Protein AF-A0A9E3MI72-F1 (afdb_monomer_lite)

Structure (mmCIF, N/CA/C/O backbone):
data_AF-A0A9E3MI72-F1
#
_entry.id   AF-A0A9E3MI72-F1
#
loop_
_atom_site.group_PDB
_atom_site.id
_atom_site.type_symbol
_atom_site.label_atom_id
_atom_site.label_alt_id
_atom_site.label_comp_id
_atom_site.label_asym_id
_atom_site.label_entity_id
_atom_site.label_seq_id
_atom_site.pdbx_PDB_ins_code
_atom_site.Cartn_x
_atom_site.Cartn_y
_atom_site.Cartn_z
_atom_site.occupancy
_atom_site.B_iso_or_equiv
_atom_site.auth_seq_id
_atom_site.auth_comp_id
_atom_site.auth_asym_id
_atom_site.auth_atom_id
_atom_site.pdbx_PDB_model_num
ATOM 1 N N . MET A 1 1 ? -30.871 36.205 -4.862 1.00 46.41 1 MET A N 1
ATOM 2 C CA . MET A 1 1 ? -30.790 35.443 -3.598 1.00 46.41 1 MET A CA 1
ATOM 3 C C . MET A 1 1 ? -29.460 34.716 -3.600 1.00 46.41 1 MET A C 1
ATOM 5 O O . MET A 1 1 ? -29.267 33.865 -4.455 1.00 46.41 1 MET A O 1
ATOM 9 N N . ASN A 1 2 ? -28.525 35.106 -2.733 1.00 60.81 2 ASN A N 1
ATOM 10 C CA . ASN A 1 2 ? -27.257 34.391 -2.594 1.00 60.81 2 ASN A CA 1
ATOM 11 C C . ASN A 1 2 ? -27.514 33.161 -1.723 1.00 60.81 2 ASN A C 1
ATOM 13 O O . ASN A 1 2 ? -28.032 33.305 -0.616 1.00 60.81 2 ASN A O 1
ATOM 17 N N . ALA A 1 3 ? -27.207 31.970 -2.237 1.00 62.28 3 ALA A N 1
ATOM 18 C CA . ALA A 1 3 ? -27.256 30.751 -1.442 1.00 62.28 3 ALA A CA 1
ATOM 19 C C . ALA A 1 3 ? -26.330 30.906 -0.218 1.00 62.28 3 ALA A C 1
ATOM 21 O O . ALA A 1 3 ? -25.238 31.470 -0.364 1.00 62.28 3 ALA A O 1
ATOM 22 N N . PRO A 1 4 ? -26.741 30.459 0.981 1.00 64.88 4 PRO A N 1
ATOM 23 C CA . PRO A 1 4 ? -25.864 30.481 2.142 1.00 64.88 4 PRO A CA 1
ATOM 24 C C . PRO A 1 4 ? -24.626 29.635 1.836 1.00 64.88 4 PRO A C 1
ATOM 26 O O . PRO A 1 4 ? -24.732 28.494 1.393 1.00 64.88 4 PRO A O 1
ATOM 29 N N . ALA A 1 5 ? -23.443 30.218 2.025 1.00 70.25 5 ALA A N 1
ATOM 30 C CA . ALA A 1 5 ? -22.197 29.486 1.880 1.00 70.25 5 ALA A CA 1
ATOM 31 C C . ALA A 1 5 ? -22.113 28.437 2.998 1.00 70.25 5 ALA A C 1
ATOM 33 O O . ALA A 1 5 ? -22.121 28.793 4.177 1.00 70.25 5 ALA A O 1
ATOM 34 N N . GLU A 1 6 ? -22.039 27.161 2.618 1.00 76.25 6 GLU A N 1
ATOM 35 C CA . GLU A 1 6 ? -21.759 26.048 3.528 1.00 76.25 6 GLU A CA 1
ATOM 36 C C . GLU A 1 6 ? -20.533 26.375 4.410 1.00 76.25 6 GLU A C 1
ATOM 38 O O . GLU A 1 6 ? -19.515 26.869 3.897 1.00 76.25 6 GLU A O 1
ATOM 43 N N . PRO A 1 7 ? -20.597 26.135 5.733 1.00 78.75 7 PRO A N 1
ATOM 44 C CA . PRO A 1 7 ? -19.482 26.421 6.621 1.00 78.75 7 PRO A CA 1
ATOM 45 C C . PRO A 1 7 ? -18.246 25.615 6.207 1.00 78.75 7 PRO A C 1
ATOM 47 O O . PRO A 1 7 ? -18.275 24.388 6.122 1.00 78.75 7 PRO A O 1
ATOM 50 N N . ARG A 1 8 ? -17.120 26.300 5.969 1.00 81.81 8 ARG A N 1
ATOM 51 C CA . ARG A 1 8 ? -15.860 25.629 5.616 1.00 81.81 8 ARG A CA 1
ATOM 52 C C . ARG A 1 8 ? -15.355 24.802 6.798 1.00 81.81 8 ARG A C 1
ATOM 54 O O . ARG A 1 8 ? -14.986 25.348 7.837 1.00 81.81 8 ARG A O 1
ATOM 61 N N . LEU A 1 9 ? -15.282 23.490 6.606 1.00 87.25 9 LEU A N 1
ATOM 62 C CA . LEU A 1 9 ? -14.686 22.547 7.550 1.00 87.25 9 LEU A CA 1
ATOM 63 C C . LEU A 1 9 ? -13.160 22.523 7.374 1.00 87.25 9 LEU A C 1
ATOM 65 O O . LEU A 1 9 ? -12.638 21.976 6.405 1.00 87.25 9 LEU A O 1
ATOM 69 N N . TRP A 1 10 ? -12.428 23.106 8.325 1.00 93.12 10 TRP A N 1
ATOM 70 C CA . TRP A 1 10 ? -10.961 23.228 8.268 1.00 93.12 10 TRP A CA 1
ATOM 71 C C . TRP A 1 10 ? -10.196 22.043 8.882 1.00 93.12 10 TRP A C 1
ATOM 73 O O . TRP A 1 10 ? -8.967 22.012 8.846 1.00 93.12 10 TRP A O 1
ATOM 83 N N . ASN A 1 11 ? -10.898 21.056 9.445 1.00 94.94 11 ASN A N 1
ATOM 84 C CA . ASN A 1 11 ? -10.315 19.940 10.199 1.00 94.94 11 ASN A CA 1
ATOM 85 C C . ASN A 1 11 ? -10.510 18.562 9.540 1.00 94.94 11 ASN A C 1
ATOM 87 O O . ASN A 1 11 ? -10.285 17.543 10.191 1.00 94.94 11 ASN A O 1
ATOM 91 N N . THR A 1 12 ? -10.870 18.503 8.254 1.00 93.50 12 THR A N 1
ATOM 92 C CA . THR A 1 12 ? -11.194 17.249 7.543 1.00 93.50 12 THR A CA 1
ATOM 93 C C . THR A 1 12 ? -10.113 16.172 7.681 1.00 93.50 12 THR A C 1
ATOM 95 O O . THR A 1 12 ? -10.427 15.027 7.992 1.00 93.50 12 THR A O 1
ATOM 98 N N . ARG A 1 13 ? -8.829 16.539 7.561 1.00 93.94 13 ARG A N 1
ATOM 99 C CA . ARG A 1 13 ? -7.692 15.614 7.751 1.00 93.94 13 ARG A CA 1
ATOM 100 C C . ARG A 1 13 ? -7.609 15.044 9.170 1.00 93.94 13 ARG A C 1
ATOM 102 O O . ARG A 1 13 ? -7.278 13.874 9.346 1.00 93.94 13 ARG A O 1
ATOM 109 N N . ALA A 1 14 ? -7.901 15.859 10.184 1.00 96.50 14 ALA A N 1
ATOM 110 C CA . ALA A 1 14 ? -7.899 15.410 11.573 1.00 96.50 14 ALA A CA 1
ATOM 111 C C . ALA A 1 14 ? -9.057 14.437 11.828 1.00 96.50 14 ALA A C 1
ATOM 113 O O . ALA A 1 14 ? -8.835 13.365 12.388 1.00 96.50 14 ALA A O 1
ATOM 114 N N . THR A 1 15 ? -10.255 14.761 11.334 1.00 96.06 15 THR A N 1
ATOM 115 C CA . THR A 1 15 ? -11.434 13.888 11.422 1.00 96.06 15 THR A CA 1
ATOM 116 C C . THR A 1 15 ? -11.201 12.551 10.716 1.00 96.06 15 THR A C 1
ATOM 118 O O . THR A 1 15 ? -11.429 11.501 11.308 1.00 96.06 15 THR A O 1
ATOM 121 N N . GLN A 1 16 ? -10.648 12.560 9.499 1.00 95.81 16 GLN A N 1
ATOM 122 C CA . GLN A 1 16 ? -10.299 11.335 8.766 1.00 95.81 16 GLN A CA 1
ATOM 123 C C . GLN A 1 16 ? -9.287 10.470 9.524 1.00 95.81 16 GLN A C 1
ATOM 125 O O . GLN A 1 16 ? -9.399 9.246 9.538 1.00 95.81 16 GLN A O 1
ATOM 130 N N . ARG A 1 17 ? -8.292 11.086 10.175 1.00 97.19 17 ARG A N 1
ATOM 131 C CA . ARG A 1 17 ? -7.329 10.352 11.003 1.00 97.19 17 ARG A CA 1
ATOM 132 C C . ARG A 1 17 ? -8.008 9.675 12.193 1.00 97.19 17 ARG A C 1
ATOM 134 O O . ARG A 1 17 ? -7.673 8.533 12.484 1.00 97.19 17 ARG A O 1
ATOM 141 N N . VAL A 1 18 ? -8.932 10.359 12.870 1.00 97.94 18 VAL A N 1
ATOM 142 C CA . VAL A 1 18 ? -9.697 9.778 13.987 1.00 97.94 18 VAL A CA 1
ATOM 143 C C . VAL A 1 18 ? -10.516 8.580 13.506 1.00 97.94 18 VAL A C 1
ATOM 145 O O . VAL A 1 18 ? -10.357 7.497 14.057 1.00 97.94 18 VAL A O 1
ATOM 148 N N . GLN A 1 19 ? -11.260 8.727 12.408 1.00 97.94 19 GLN A N 1
ATOM 149 C CA . GLN A 1 19 ? -12.055 7.640 11.824 1.00 97.94 19 GLN A CA 1
ATOM 150 C C . GLN A 1 19 ? -11.206 6.409 11.475 1.00 97.94 19 GLN A C 1
ATOM 152 O O . GLN A 1 19 ? -11.597 5.279 11.751 1.00 97.94 19 GLN A O 1
ATOM 157 N N . ARG A 1 20 ? -10.009 6.603 10.905 1.00 98.06 20 ARG A N 1
ATOM 158 C CA . ARG A 1 20 ? -9.077 5.495 10.626 1.00 98.06 20 ARG A CA 1
ATOM 159 C C . ARG A 1 20 ? -8.646 4.777 11.901 1.00 98.06 20 ARG A C 1
ATOM 161 O O . ARG A 1 20 ? -8.618 3.553 11.923 1.00 98.06 20 ARG A O 1
ATOM 168 N N . LEU A 1 21 ? -8.314 5.523 12.957 1.00 97.81 21 LEU A N 1
ATOM 169 C CA . LEU A 1 21 ? -7.919 4.940 14.242 1.00 97.81 21 LEU A CA 1
ATOM 170 C C . LEU A 1 21 ? -9.070 4.160 14.887 1.00 97.81 21 LEU A C 1
ATOM 172 O O . LEU A 1 21 ? -8.833 3.081 15.419 1.00 97.81 21 LEU A O 1
ATOM 176 N N . GLU A 1 22 ? -10.298 4.670 14.799 1.00 98.06 22 GLU A N 1
ATOM 177 C CA . GLU A 1 22 ? -11.501 3.981 15.278 1.00 98.06 22 GLU A CA 1
ATOM 178 C C . GLU A 1 22 ? -11.741 2.672 14.518 1.00 98.06 22 GLU A C 1
ATOM 180 O O . GLU A 1 22 ? -11.951 1.637 15.146 1.00 98.06 22 GLU A O 1
ATOM 185 N N . ARG A 1 23 ? -11.621 2.675 13.182 1.00 97.75 23 ARG A N 1
ATOM 186 C CA . ARG A 1 23 ? -11.725 1.446 12.376 1.00 97.75 23 ARG A CA 1
ATOM 187 C C . ARG A 1 23 ? -10.647 0.430 12.721 1.00 97.75 23 ARG A C 1
ATOM 189 O O . ARG A 1 23 ? -10.956 -0.744 12.860 1.00 97.75 23 ARG A O 1
ATOM 196 N N . VAL A 1 24 ? -9.399 0.865 12.890 1.00 98.31 24 VAL A N 1
ATOM 197 C CA . VAL A 1 24 ? -8.299 -0.026 13.294 1.00 98.31 24 VAL A CA 1
ATOM 198 C C . VAL A 1 24 ? -8.557 -0.616 14.681 1.00 98.31 24 VAL A C 1
ATOM 200 O O . VAL A 1 24 ? -8.337 -1.807 14.884 1.00 98.31 24 VAL A O 1
ATOM 203 N N . ALA A 1 25 ? -9.042 0.189 15.629 1.00 97.75 25 ALA A N 1
ATOM 204 C CA . ALA A 1 25 ? -9.396 -0.294 16.960 1.00 97.75 25 ALA A CA 1
ATOM 205 C C . ALA A 1 25 ? -10.554 -1.304 16.915 1.00 97.75 25 ALA A C 1
ATOM 207 O O . ALA A 1 25 ? -10.510 -2.298 17.636 1.00 97.75 25 ALA A O 1
ATOM 208 N N . ALA A 1 26 ? -11.552 -1.081 16.057 1.00 97.81 26 ALA A N 1
ATOM 209 C CA . ALA A 1 26 ? -12.665 -2.004 15.862 1.00 97.81 26 ALA A CA 1
ATOM 210 C C . ALA A 1 26 ? -12.231 -3.318 15.186 1.00 97.81 26 ALA A C 1
ATOM 212 O O . ALA A 1 26 ? -12.619 -4.386 15.647 1.00 97.81 26 ALA A O 1
ATOM 213 N N . GLU A 1 27 ? -11.406 -3.244 14.137 1.00 97.75 27 GLU A N 1
ATOM 214 C CA . GLU A 1 27 ? -10.919 -4.407 13.381 1.00 97.75 27 GLU A CA 1
ATOM 215 C C . GLU A 1 27 ? -10.001 -5.294 14.233 1.00 97.75 27 GLU A C 1
ATOM 217 O O . GLU A 1 27 ? -10.157 -6.510 14.270 1.00 97.75 27 GLU A O 1
ATOM 222 N N . LEU A 1 28 ? -9.037 -4.690 14.936 1.00 97.38 28 LEU A N 1
ATOM 223 C CA . LEU A 1 28 ? -8.026 -5.435 15.688 1.00 97.38 28 LEU A CA 1
ATOM 224 C C . LEU A 1 28 ? -8.471 -5.775 17.115 1.00 97.38 28 LEU A C 1
ATOM 226 O O . LEU A 1 28 ? -7.943 -6.713 17.719 1.00 97.38 28 LEU A O 1
ATOM 230 N N . GLY A 1 29 ? -9.406 -5.007 17.679 1.00 95.56 29 GLY A N 1
ATOM 231 C CA . GLY A 1 29 ? -9.961 -5.229 19.010 1.00 95.56 29 GLY A CA 1
ATOM 232 C C . GLY A 1 29 ? -8.875 -5.468 20.076 1.00 95.56 29 GLY A C 1
ATOM 233 O O . GLY A 1 29 ? -7.915 -4.695 20.165 1.00 95.56 29 GLY A O 1
ATOM 234 N N . PRO A 1 30 ? -8.967 -6.552 20.873 1.00 92.94 30 PRO A N 1
ATOM 235 C CA . PRO A 1 30 ? -7.981 -6.879 21.909 1.00 92.94 30 PRO A CA 1
ATOM 236 C C . PRO A 1 30 ? -6.552 -7.135 21.401 1.00 92.94 30 PRO A C 1
ATOM 238 O O . PRO A 1 30 ? -5.609 -7.116 22.197 1.00 92.94 30 PRO A O 1
ATOM 241 N N . ALA A 1 31 ? -6.366 -7.401 20.103 1.00 91.25 31 ALA A N 1
ATOM 242 C CA . ALA A 1 31 ? -5.041 -7.620 19.529 1.00 91.25 31 ALA A CA 1
ATOM 243 C C . ALA A 1 31 ? -4.229 -6.316 19.414 1.00 91.25 31 ALA A C 1
ATOM 245 O O . ALA A 1 31 ? -2.996 -6.363 19.371 1.00 91.25 31 ALA A O 1
ATOM 246 N N . LEU A 1 32 ? -4.889 -5.151 19.412 1.00 95.56 32 LEU A N 1
ATOM 247 C CA . LEU A 1 32 ? -4.224 -3.851 19.400 1.00 95.56 32 LEU A CA 1
ATOM 248 C C . LEU A 1 32 ? -3.721 -3.485 20.802 1.00 95.56 32 LEU A C 1
ATOM 250 O O . LEU A 1 32 ? -4.491 -3.176 21.709 1.00 95.56 32 LEU A O 1
ATOM 254 N N . ARG A 1 33 ? -2.397 -3.449 20.981 1.00 93.81 33 ARG A N 1
ATOM 255 C CA . ARG A 1 33 ? -1.760 -3.082 22.256 1.00 93.81 33 ARG A CA 1
ATOM 256 C C . ARG A 1 33 ? -1.170 -1.682 22.170 1.00 93.81 33 ARG A C 1
ATOM 258 O O . ARG A 1 33 ? 0.035 -1.495 21.972 1.00 93.81 33 ARG A O 1
ATOM 265 N N . GLY A 1 34 ? -2.034 -0.677 22.290 1.00 93.06 34 GLY A N 1
ATOM 266 C CA . GLY A 1 34 ? -1.658 0.724 22.105 1.00 93.06 34 GLY A CA 1
ATOM 267 C C . GLY A 1 34 ? -1.174 0.972 20.675 1.00 93.06 34 GLY A C 1
ATOM 268 O O . GLY A 1 34 ? -1.967 0.954 19.746 1.00 93.06 34 GLY A O 1
ATOM 269 N N . LYS A 1 35 ? 0.135 1.193 20.491 1.00 94.31 35 LYS A N 1
ATOM 270 C CA . LYS A 1 35 ? 0.760 1.371 19.162 1.00 94.31 35 LYS A CA 1
ATOM 271 C C . LYS A 1 35 ? 1.374 0.087 18.590 1.00 94.31 35 LYS A C 1
ATOM 273 O O . LYS A 1 35 ? 2.002 0.138 17.538 1.00 94.31 35 LYS A O 1
ATOM 278 N N . ARG A 1 36 ? 1.277 -1.038 19.304 1.00 96.56 36 ARG A N 1
ATOM 279 C CA . ARG A 1 36 ? 1.856 -2.322 18.895 1.00 96.56 36 ARG A CA 1
ATOM 280 C C . ARG A 1 36 ? 0.773 -3.204 18.288 1.00 96.56 36 ARG A C 1
ATOM 282 O O . ARG A 1 36 ? -0.289 -3.371 18.885 1.00 96.56 36 ARG A O 1
ATOM 289 N N . VAL A 1 37 ? 1.085 -3.781 17.135 1.00 96.31 37 VAL A N 1
ATOM 290 C CA . VAL A 1 37 ? 0.238 -4.722 16.398 1.00 96.31 37 VAL A CA 1
ATOM 291 C C . VAL A 1 37 ? 1.047 -5.997 16.192 1.00 96.31 37 VAL A C 1
ATOM 293 O O . VAL A 1 37 ? 2.242 -5.920 15.906 1.00 96.31 37 VAL A O 1
ATOM 296 N N . ALA A 1 38 ? 0.420 -7.152 16.411 1.00 96.12 38 ALA A N 1
ATOM 297 C CA . ALA A 1 38 ? 1.045 -8.444 16.149 1.00 96.12 38 ALA A CA 1
ATOM 298 C C . ALA A 1 38 ? 1.286 -8.610 14.640 1.00 96.12 38 ALA A C 1
ATOM 300 O O . ALA A 1 38 ? 0.468 -8.161 13.836 1.00 96.12 38 ALA A O 1
ATOM 301 N N . SER A 1 39 ? 2.397 -9.228 14.246 1.00 97.00 39 SER A N 1
ATOM 302 C CA . SER A 1 39 ? 2.788 -9.322 12.834 1.00 97.00 39 SER A CA 1
ATOM 303 C C . SER A 1 39 ? 1.735 -10.026 11.977 1.00 97.00 39 SER A C 1
ATOM 305 O O . SER A 1 39 ? 1.508 -9.634 10.838 1.00 97.00 39 SER A O 1
ATOM 307 N N . GLU A 1 40 ? 1.026 -10.998 12.542 1.00 96.75 40 GLU A N 1
ATOM 308 C CA . GLU A 1 40 ? -0.036 -11.764 11.883 1.00 96.75 40 GLU A CA 1
ATOM 309 C C . GLU A 1 40 ? -1.264 -10.898 11.558 1.00 96.75 40 GLU A C 1
ATOM 311 O O . GLU A 1 40 ? -2.070 -11.250 10.705 1.00 96.75 40 GLU A O 1
ATOM 316 N N . GLN A 1 41 ? -1.398 -9.745 12.219 1.00 98.00 41 GLN A N 1
ATOM 317 C CA . GLN A 1 41 ? -2.510 -8.809 12.056 1.00 98.00 41 GLN A CA 1
ATOM 318 C C . GLN A 1 41 ? -2.188 -7.662 11.089 1.00 98.00 41 GLN A C 1
ATOM 320 O O . GLN A 1 41 ? -2.986 -6.737 10.936 1.00 98.00 41 GLN A O 1
ATOM 325 N N . VAL A 1 42 ? -1.023 -7.685 10.432 1.00 98.19 42 VAL A N 1
ATOM 326 C CA . VAL A 1 42 ? -0.584 -6.589 9.557 1.00 98.19 42 VAL A CA 1
ATOM 327 C C . VAL A 1 42 ? -1.539 -6.355 8.383 1.00 98.19 42 VAL A C 1
ATOM 329 O O . VAL A 1 42 ? -1.829 -5.207 8.062 1.00 98.19 42 VAL A O 1
ATOM 332 N N . VAL A 1 43 ? -2.085 -7.413 7.779 1.00 98.50 43 VAL A N 1
ATOM 333 C CA . VAL A 1 43 ? -3.014 -7.279 6.644 1.00 98.50 43 VAL A CA 1
ATOM 334 C C . VAL A 1 43 ? -4.343 -6.681 7.110 1.00 98.50 43 VAL A C 1
ATOM 336 O O . VAL A 1 43 ? -4.829 -5.727 6.507 1.00 98.50 43 VAL A O 1
ATOM 339 N N . ALA A 1 44 ? -4.884 -7.156 8.238 1.00 98.44 44 ALA A N 1
ATOM 340 C CA . ALA A 1 44 ? -6.084 -6.583 8.854 1.00 98.44 44 ALA A CA 1
ATOM 341 C C . ALA A 1 44 ? -5.885 -5.097 9.207 1.00 98.44 44 ALA A C 1
ATOM 343 O O . ALA A 1 44 ? -6.740 -4.260 8.917 1.00 98.44 44 ALA A O 1
ATOM 344 N N . LEU A 1 45 ? -4.711 -4.744 9.747 1.00 98.50 45 LEU A N 1
ATOM 345 C CA . LEU A 1 45 ? -4.331 -3.356 10.001 1.00 98.50 45 LEU A CA 1
ATO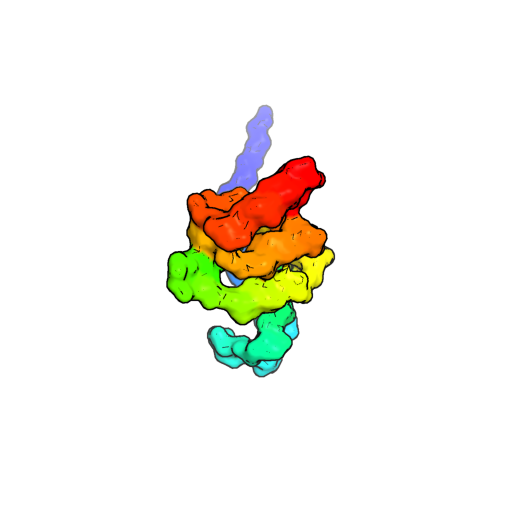M 346 C C . LEU A 1 45 ? -4.357 -2.518 8.716 1.00 98.50 45 LEU A C 1
ATOM 348 O O . LEU A 1 45 ? -4.957 -1.445 8.724 1.00 98.50 45 LEU A O 1
ATOM 352 N N . LEU A 1 46 ? -3.715 -2.973 7.635 1.00 98.56 46 LEU A N 1
ATOM 353 C CA . LEU A 1 46 ? -3.660 -2.232 6.368 1.00 98.56 46 LEU A CA 1
ATOM 354 C C . LEU A 1 46 ? -5.059 -2.051 5.762 1.00 98.56 46 LEU A C 1
ATOM 356 O O . LEU A 1 46 ? -5.413 -0.929 5.399 1.00 98.56 46 LEU A O 1
ATOM 360 N N . ASN A 1 47 ? -5.881 -3.105 5.767 1.00 98.62 47 ASN A N 1
ATOM 361 C CA . ASN A 1 47 ? -7.270 -3.085 5.292 1.00 98.62 47 ASN A CA 1
ATOM 362 C C . ASN A 1 47 ? -8.185 -2.134 6.088 1.00 98.62 47 ASN A C 1
ATOM 364 O O . ASN A 1 47 ? -9.196 -1.661 5.566 1.00 98.62 47 ASN A O 1
ATOM 368 N N . ALA A 1 48 ? -7.882 -1.868 7.362 1.00 98.31 48 ALA A N 1
ATOM 369 C CA . ALA A 1 48 ? -8.645 -0.937 8.199 1.00 98.31 48 ALA A CA 1
ATOM 370 C C . ALA A 1 48 ? -8.096 0.503 8.159 1.00 98.31 48 ALA A C 1
ATOM 372 O O . ALA A 1 48 ? -8.858 1.482 8.219 1.00 98.31 48 ALA A O 1
ATOM 373 N N . ALA A 1 49 ? -6.770 0.640 8.086 1.00 98.00 49 ALA A N 1
ATOM 374 C CA . ALA A 1 49 ? -6.070 1.914 8.178 1.00 98.00 49 ALA A CA 1
ATOM 375 C C . ALA A 1 49 ? -6.082 2.697 6.863 1.00 98.00 49 ALA A C 1
ATOM 377 O O . ALA A 1 49 ? -6.197 3.927 6.908 1.00 98.00 49 ALA A O 1
ATOM 378 N N . LEU A 1 50 ? -5.957 2.016 5.722 1.00 98.44 50 LEU A N 1
ATOM 379 C CA . LEU A 1 50 ? -5.977 2.630 4.395 1.00 98.44 50 LEU A CA 1
ATOM 380 C C . LEU A 1 50 ? -7.416 2.843 3.910 1.00 98.44 50 LEU A C 1
ATOM 382 O O . LEU A 1 50 ? -8.357 2.211 4.384 1.00 98.44 50 LEU A O 1
ATOM 386 N N . ASN A 1 51 ? -7.581 3.792 2.998 1.00 98.19 51 ASN A N 1
ATOM 387 C CA . ASN A 1 51 ? -8.786 3.971 2.201 1.00 98.19 51 ASN A CA 1
ATOM 388 C C . ASN A 1 51 ? -8.421 3.811 0.721 1.00 98.19 51 ASN A C 1
ATOM 390 O O . ASN A 1 51 ? -7.265 4.055 0.354 1.00 98.19 51 ASN A O 1
ATOM 394 N N . PRO A 1 52 ? -9.405 3.515 -0.140 1.00 98.56 52 PRO A N 1
ATOM 395 C CA . PRO A 1 52 ? -9.224 3.676 -1.570 1.00 98.56 52 PRO A CA 1
ATOM 396 C C . PRO A 1 52 ? -8.741 5.085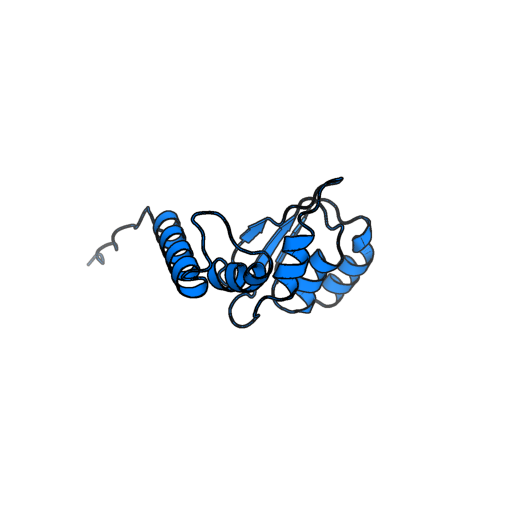 -1.923 1.00 98.56 52 PRO A C 1
ATOM 398 O O . PRO A 1 52 ? -9.110 6.056 -1.251 1.00 98.56 52 PRO A O 1
ATOM 401 N N . PHE A 1 53 ? -7.940 5.199 -2.982 1.00 98.38 53 PHE A N 1
ATOM 402 C CA . PHE A 1 53 ? -7.385 6.467 -3.484 1.00 98.38 53 PHE A CA 1
ATOM 403 C C . PHE A 1 53 ? -6.399 7.185 -2.551 1.00 98.38 53 PHE A C 1
ATOM 405 O O . PHE A 1 53 ? -6.021 8.335 -2.806 1.00 98.38 53 PHE A O 1
ATOM 412 N N . ASP A 1 54 ? -5.955 6.540 -1.472 1.00 98.56 54 ASP A N 1
ATOM 413 C CA . ASP A 1 54 ? -4.938 7.119 -0.605 1.00 98.56 54 ASP A CA 1
ATOM 414 C C . ASP A 1 54 ? -3.604 7.299 -1.329 1.00 98.56 54 ASP A C 1
ATOM 416 O O . ASP A 1 54 ? -3.157 6.452 -2.104 1.00 98.56 54 ASP A O 1
ATOM 420 N N . ARG A 1 55 ? -2.911 8.391 -0.992 1.00 98.56 55 ARG A N 1
ATOM 421 C CA . ARG A 1 55 ? -1.504 8.562 -1.348 1.00 98.56 55 ARG A CA 1
ATOM 422 C C . ARG A 1 55 ? -0.628 7.914 -0.284 1.00 98.56 55 ARG A C 1
ATOM 424 O O . ARG A 1 55 ? -0.533 8.428 0.833 1.00 98.56 55 ARG A O 1
ATOM 431 N N . VAL A 1 56 ? 0.031 6.819 -0.641 1.00 98.38 56 VAL A N 1
ATOM 432 C CA . VAL A 1 56 ? 0.805 5.986 0.278 1.00 98.38 56 VAL A CA 1
ATOM 433 C C . VAL A 1 56 ? 2.287 6.094 -0.049 1.00 98.38 56 VAL A C 1
ATOM 435 O O . VAL A 1 56 ? 2.734 5.742 -1.136 1.00 98.38 56 VAL A O 1
ATOM 438 N N . CYS A 1 57 ? 3.061 6.572 0.924 1.00 97.69 57 CYS A N 1
ATOM 439 C CA . CYS A 1 57 ? 4.514 6.494 0.866 1.00 97.69 57 CYS A CA 1
ATOM 440 C C . CYS A 1 57 ? 4.954 5.151 1.450 1.00 97.69 57 CYS A C 1
ATOM 442 O O . CYS A 1 57 ? 4.801 4.929 2.654 1.00 97.69 57 CYS A O 1
ATOM 444 N N . LEU A 1 58 ? 5.473 4.260 0.606 1.00 95.81 58 LEU A N 1
ATOM 445 C CA . LEU A 1 58 ? 6.020 2.977 1.037 1.00 95.81 58 LEU A CA 1
ATOM 446 C C . LEU A 1 58 ? 7.546 3.054 1.004 1.00 95.81 58 LEU A C 1
ATOM 448 O O . LEU A 1 58 ? 8.149 3.189 -0.061 1.00 95.81 58 LEU A O 1
ATOM 452 N N . GLU A 1 59 ? 8.157 2.991 2.189 1.00 92.19 59 GLU A N 1
ATOM 453 C CA . GLU A 1 59 ? 9.598 3.172 2.358 1.00 92.19 59 GLU A CA 1
ATOM 454 C C . GLU A 1 59 ? 10.391 2.127 1.564 1.00 92.19 59 GLU A C 1
ATOM 456 O O . GLU A 1 59 ? 10.398 0.936 1.879 1.00 92.19 59 GLU A O 1
ATOM 461 N N . GLY A 1 60 ? 11.142 2.638 0.597 1.00 82.81 60 GLY A N 1
ATOM 462 C CA . GLY A 1 60 ? 12.228 1.960 -0.083 1.00 82.81 60 GLY A CA 1
ATOM 463 C C . GLY A 1 60 ? 13.268 3.000 -0.470 1.00 82.81 60 GLY A C 1
ATOM 464 O O . GLY A 1 60 ? 12.962 3.959 -1.179 1.00 82.81 60 GLY A O 1
ATOM 465 N N . ASN A 1 61 ? 14.492 2.847 0.027 1.00 84.44 61 ASN A N 1
ATOM 466 C CA . ASN A 1 61 ? 15.636 3.666 -0.370 1.00 84.44 61 ASN A CA 1
ATOM 467 C C . ASN A 1 61 ? 16.772 2.775 -0.892 1.00 84.44 6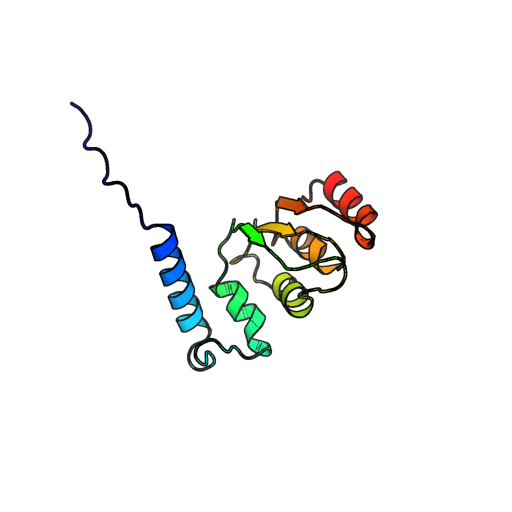1 ASN A C 1
ATOM 469 O O . ASN A 1 61 ? 16.621 1.565 -0.998 1.00 84.44 61 ASN A O 1
ATOM 473 N N . ASN A 1 62 ? 17.927 3.346 -1.225 1.00 80.50 62 ASN A N 1
ATOM 474 C CA . ASN A 1 62 ? 19.021 2.575 -1.828 1.00 80.50 62 ASN A CA 1
ATOM 475 C C . ASN A 1 62 ? 19.576 1.438 -0.933 1.00 80.50 62 ASN A C 1
ATOM 477 O O . ASN A 1 62 ? 20.362 0.633 -1.419 1.00 80.50 62 ASN A O 1
ATOM 481 N N . GLN A 1 63 ? 19.211 1.373 0.357 1.00 82.19 63 GLN A N 1
ATOM 482 C CA . GLN A 1 63 ? 19.727 0.394 1.328 1.00 82.19 63 GLN A CA 1
ATOM 483 C C . GLN A 1 63 ? 18.636 -0.267 2.190 1.00 82.19 63 GLN A C 1
ATOM 485 O O . GLN A 1 63 ? 18.713 -1.456 2.480 1.00 82.19 63 GLN A O 1
ATOM 490 N N . LYS A 1 64 ? 17.617 0.487 2.614 1.0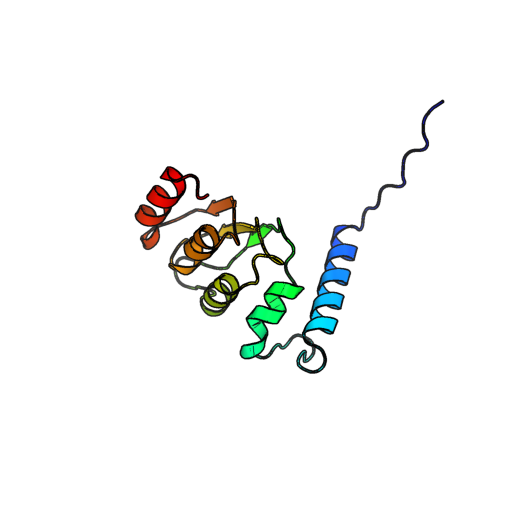0 91.19 64 LYS A N 1
ATOM 491 C CA . LYS A 1 64 ? 16.561 0.050 3.535 1.00 91.19 64 LYS A CA 1
ATOM 492 C C . LYS A 1 64 ? 15.231 -0.071 2.802 1.00 91.19 64 LYS A C 1
ATOM 494 O O . LYS A 1 64 ? 14.814 0.856 2.110 1.00 91.19 64 LYS A O 1
ATOM 499 N N . GLN A 1 65 ? 14.553 -1.188 3.029 1.00 93.31 65 GLN A N 1
ATOM 500 C CA . GLN A 1 65 ? 13.233 -1.490 2.486 1.00 93.31 65 GLN A CA 1
ATOM 501 C C . GLN A 1 65 ? 12.288 -1.857 3.629 1.00 93.31 65 GLN A C 1
ATOM 503 O O . GLN A 1 65 ? 12.680 -2.596 4.531 1.00 93.31 65 GLN A O 1
ATOM 508 N N . ALA A 1 66 ? 11.048 -1.369 3.595 1.00 96.19 66 ALA A N 1
ATOM 509 C CA . ALA A 1 66 ? 9.974 -1.865 4.457 1.00 96.19 66 ALA A CA 1
ATOM 510 C C . ALA A 1 66 ? 9.352 -3.138 3.857 1.00 96.19 66 ALA A C 1
ATOM 512 O O . ALA A 1 66 ? 8.147 -3.214 3.621 1.00 96.19 66 ALA A O 1
ATOM 513 N N . ASP A 1 67 ? 10.191 -4.136 3.596 1.00 96.75 67 ASP A N 1
ATOM 514 C CA . ASP A 1 67 ? 9.861 -5.355 2.856 1.00 96.75 67 ASP A CA 1
ATOM 515 C C . ASP A 1 67 ? 8.701 -6.146 3.489 1.00 96.75 67 ASP A C 1
ATOM 517 O O . ASP A 1 67 ? 7.824 -6.640 2.784 1.00 96.75 67 ASP A O 1
ATOM 521 N N . PHE A 1 68 ? 8.636 -6.201 4.823 1.00 98.00 68 PHE A N 1
ATOM 522 C CA . PHE A 1 68 ? 7.511 -6.802 5.544 1.00 98.00 68 PHE A CA 1
ATOM 523 C C . PHE A 1 68 ? 6.172 -6.125 5.213 1.00 98.00 68 PHE A C 1
ATOM 525 O O . PHE A 1 68 ? 5.178 -6.810 4.976 1.00 98.00 68 PHE A O 1
ATOM 532 N N . LEU A 1 69 ? 6.144 -4.789 5.162 1.00 98.31 69 LEU A N 1
ATOM 533 C CA . LEU A 1 69 ? 4.929 -4.041 4.835 1.00 98.31 69 LEU A CA 1
ATOM 534 C C . LEU A 1 69 ? 4.600 -4.112 3.343 1.00 98.31 69 LEU A C 1
ATOM 536 O O . LEU A 1 69 ? 3.424 -4.157 3.004 1.00 98.31 69 LEU A O 1
ATOM 540 N N . ALA A 1 70 ? 5.607 -4.172 2.466 1.00 98.06 70 ALA A N 1
ATOM 541 C CA . ALA A 1 70 ? 5.401 -4.367 1.033 1.00 98.06 70 ALA A CA 1
ATOM 542 C C . ALA A 1 70 ? 4.702 -5.710 0.754 1.00 98.06 70 ALA A C 1
ATOM 544 O O . ALA A 1 70 ? 3.638 -5.731 0.138 1.00 98.06 70 ALA A O 1
ATOM 545 N N . ARG A 1 71 ? 5.221 -6.813 1.317 1.00 98.56 71 ARG A N 1
ATOM 546 C CA . ARG A 1 71 ? 4.597 -8.147 1.217 1.00 98.56 71 ARG A CA 1
ATOM 547 C C . ARG A 1 71 ? 3.195 -8.203 1.810 1.00 98.56 71 ARG A C 1
ATOM 549 O O . ARG A 1 71 ? 2.340 -8.919 1.296 1.00 98.56 71 ARG A O 1
ATOM 556 N N . ALA A 1 72 ? 2.960 -7.484 2.905 1.00 98.62 72 ALA A N 1
ATOM 557 C CA . ALA A 1 72 ? 1.641 -7.400 3.518 1.00 98.62 72 ALA A CA 1
ATOM 558 C C . ALA A 1 72 ? 0.648 -6.611 2.653 1.00 98.62 72 ALA A C 1
ATOM 560 O O . ALA A 1 72 ? -0.505 -7.013 2.538 1.00 98.62 72 ALA A O 1
ATOM 561 N N . LEU A 1 73 ? 1.085 -5.509 2.035 1.00 98.62 73 LEU A N 1
ATOM 562 C CA . LEU A 1 73 ? 0.223 -4.668 1.208 1.00 98.62 73 LEU A CA 1
ATOM 563 C C . LEU A 1 73 ? -0.276 -5.416 -0.029 1.00 98.62 73 LEU A C 1
ATOM 565 O O . LEU A 1 73 ? -1.446 -5.290 -0.356 1.00 98.62 73 LEU A O 1
ATOM 569 N N . VAL A 1 74 ? 0.563 -6.249 -0.650 1.00 98.56 74 VAL A N 1
ATOM 570 C CA . VAL A 1 74 ? 0.181 -7.120 -1.781 1.00 98.56 74 VAL A CA 1
ATOM 571 C C . VAL A 1 74 ? -0.975 -8.074 -1.435 1.00 98.56 74 VAL A C 1
ATOM 573 O O . VAL A 1 74 ? -1.713 -8.483 -2.327 1.00 98.56 74 VAL A O 1
ATOM 576 N N . GLN A 1 75 ? -1.156 -8.407 -0.151 1.00 98.50 75 GLN A N 1
ATOM 577 C CA . GLN A 1 75 ? -2.217 -9.288 0.359 1.00 98.50 75 GLN A CA 1
ATOM 578 C C . GLN A 1 75 ? -3.475 -8.529 0.819 1.00 98.50 75 GLN A C 1
ATOM 580 O O . GLN A 1 75 ? -4.376 -9.137 1.400 1.00 98.50 75 GLN A O 1
ATOM 585 N N . ALA A 1 76 ? -3.530 -7.207 0.629 1.00 98.31 76 ALA A N 1
ATOM 586 C CA . ALA A 1 76 ? -4.687 -6.407 1.010 1.00 98.31 76 ALA A CA 1
ATOM 587 C C . ALA A 1 76 ? -5.948 -6.833 0.239 1.00 98.31 76 ALA A C 1
ATOM 589 O O . ALA A 1 76 ? -5.890 -7.302 -0.897 1.00 98.31 76 ALA A O 1
ATOM 590 N N . ASP A 1 77 ? -7.104 -6.647 0.872 1.00 98.44 77 ASP A N 1
ATOM 591 C CA . ASP A 1 77 ? -8.394 -6.894 0.236 1.00 98.44 77 ASP A CA 1
ATOM 592 C C . ASP A 1 77 ? -8.690 -5.759 -0.748 1.00 98.44 77 ASP A C 1
ATOM 594 O O . ASP A 1 77 ? -8.968 -4.629 -0.338 1.00 98.44 77 ASP A O 1
ATOM 598 N N . VAL A 1 78 ? -8.651 -6.069 -2.045 1.00 98.25 78 VAL A N 1
ATOM 599 C CA . VAL A 1 78 ? -8.852 -5.093 -3.123 1.00 98.25 78 VAL A CA 1
ATOM 600 C C . VAL A 1 78 ? -10.236 -4.437 -3.088 1.00 98.25 78 VAL A C 1
ATOM 602 O O . VAL A 1 78 ? -10.391 -3.311 -3.545 1.00 98.25 78 VAL A O 1
ATOM 605 N N . GLN A 1 79 ? -11.252 -5.068 -2.486 1.00 98.25 79 GLN A N 1
ATOM 606 C CA . GLN A 1 79 ? -12.558 -4.415 -2.322 1.00 98.25 79 GLN A CA 1
ATOM 607 C C . GLN A 1 79 ? -12.527 -3.288 -1.283 1.00 98.25 79 GLN A C 1
ATOM 609 O O . GLN A 1 79 ? -13.397 -2.418 -1.279 1.00 98.25 79 GLN A O 1
ATOM 614 N N . ARG A 1 80 ? -11.530 -3.299 -0.393 1.00 98.00 80 ARG A N 1
ATOM 615 C CA . ARG A 1 80 ? -11.344 -2.314 0.680 1.00 98.00 80 ARG A CA 1
ATOM 616 C C . ARG A 1 80 ? -10.224 -1.328 0.367 1.00 98.00 80 ARG A C 1
ATOM 618 O O . ARG A 1 80 ? -10.309 -0.169 0.769 1.00 98.00 80 ARG A O 1
ATOM 625 N N . VAL A 1 81 ? -9.174 -1.785 -0.310 1.00 98.62 81 VAL A N 1
ATOM 626 C CA . VAL A 1 81 ? -7.960 -1.021 -0.607 1.00 98.62 81 VAL A CA 1
ATOM 627 C C . VAL A 1 81 ? -7.639 -1.158 -2.091 1.00 98.62 81 VAL A C 1
ATOM 629 O O . VAL A 1 81 ? -7.114 -2.175 -2.530 1.00 98.62 81 VAL A O 1
ATOM 632 N N . HIS A 1 82 ? -7.941 -0.113 -2.853 1.00 98.69 82 HIS A N 1
ATOM 633 C CA . HIS A 1 82 ? -7.705 -0.057 -4.292 1.00 98.69 82 HIS A CA 1
ATOM 634 C C . HIS A 1 82 ? -7.391 1.371 -4.737 1.00 98.69 82 HIS A C 1
ATOM 636 O O . HIS A 1 82 ? -7.568 2.336 -3.983 1.00 98.69 82 HIS A O 1
ATOM 642 N N . ASP A 1 83 ? -6.919 1.505 -5.974 1.00 98.62 83 ASP A N 1
ATOM 643 C CA . ASP A 1 83 ? -6.565 2.784 -6.589 1.00 98.62 83 ASP A CA 1
ATOM 644 C C . ASP A 1 83 ? -5.578 3.633 -5.778 1.00 98.62 83 ASP A C 1
ATOM 646 O O . ASP A 1 83 ? -5.601 4.868 -5.814 1.00 98.62 83 ASP A O 1
ATOM 650 N N . LEU A 1 84 ? -4.702 2.984 -5.011 1.00 98.81 84 LEU A N 1
ATOM 651 C CA . LEU A 1 84 ? -3.679 3.694 -4.261 1.00 98.81 84 LEU A CA 1
ATOM 652 C C . LEU A 1 84 ? -2.745 4.459 -5.205 1.00 98.81 84 LEU A C 1
ATOM 654 O O . LEU A 1 84 ? -2.332 3.966 -6.258 1.00 98.81 84 LEU A O 1
ATOM 658 N N . HIS A 1 85 ? -2.359 5.657 -4.774 1.00 98.69 85 HIS A N 1
ATOM 659 C CA . HIS A 1 85 ? -1.248 6.389 -5.360 1.00 98.69 85 HIS A CA 1
ATOM 660 C C . HIS A 1 85 ? 0.015 6.100 -4.549 1.00 98.69 85 HIS A C 1
ATOM 662 O O . HIS A 1 85 ? 0.216 6.650 -3.463 1.00 98.69 85 HIS A O 1
ATOM 668 N N . MET A 1 86 ? 0.880 5.255 -5.099 1.00 98.25 86 MET A N 1
ATOM 669 C CA . MET A 1 86 ? 2.152 4.887 -4.493 1.00 98.25 86 MET A CA 1
ATOM 670 C C . MET A 1 86 ? 3.210 5.957 -4.757 1.00 98.25 86 MET A C 1
ATOM 672 O O . MET A 1 86 ? 3.429 6.367 -5.893 1.00 98.25 86 MET A O 1
ATOM 676 N N . VAL A 1 87 ? 3.887 6.390 -3.696 1.00 97.94 87 VAL A N 1
ATOM 677 C CA . VAL A 1 87 ? 5.006 7.338 -3.760 1.00 97.94 87 VAL A CA 1
ATOM 678 C C . VAL A 1 87 ? 6.239 6.662 -3.180 1.00 97.94 87 VAL A C 1
ATOM 680 O O . VAL A 1 87 ? 6.250 6.316 -1.997 1.00 97.94 87 VAL A O 1
ATOM 683 N N . GLN A 1 88 ? 7.2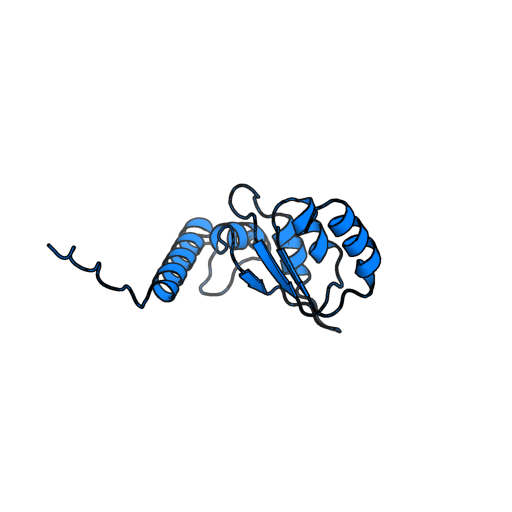75 6.454 -3.990 1.00 95.19 88 GLN A N 1
ATOM 684 C CA . GLN A 1 88 ? 8.450 5.685 -3.574 1.00 95.19 88 GLN A CA 1
ATOM 685 C C . GLN A 1 88 ? 9.747 6.275 -4.118 1.00 95.19 88 GLN A C 1
ATOM 687 O O . GLN A 1 88 ? 9.879 6.536 -5.305 1.00 95.19 88 GLN A O 1
ATOM 692 N N . SER A 1 89 ? 10.769 6.419 -3.277 1.00 94.06 89 SER A N 1
ATOM 693 C CA . SER A 1 89 ? 12.079 6.868 -3.767 1.00 94.06 89 SER A CA 1
ATOM 694 C C . SER A 1 89 ? 12.702 5.840 -4.718 1.00 94.06 89 SER A C 1
ATOM 696 O O . SER A 1 89 ? 13.236 6.214 -5.762 1.00 94.06 89 SER A O 1
ATOM 698 N N . VAL A 1 90 ? 12.616 4.549 -4.372 1.00 93.62 90 VAL A N 1
ATOM 699 C CA . VAL A 1 90 ? 13.238 3.450 -5.121 1.00 93.62 90 VAL A CA 1
ATOM 700 C C . VAL A 1 90 ? 12.282 2.269 -5.306 1.00 93.62 90 VAL A C 1
ATOM 702 O O . VAL A 1 90 ? 11.741 1.743 -4.333 1.00 93.62 90 VAL A O 1
ATOM 705 N N . LEU A 1 91 ? 12.163 1.773 -6.539 1.00 94.06 91 LEU A N 1
ATOM 706 C CA . LEU A 1 91 ? 11.520 0.495 -6.860 1.00 94.06 91 LEU A CA 1
ATOM 707 C C . LEU A 1 91 ? 12.570 -0.622 -6.864 1.00 94.06 91 LEU A C 1
ATOM 709 O O . LEU A 1 91 ? 13.235 -0.866 -7.870 1.00 94.06 91 LEU A O 1
ATOM 713 N N . ALA A 1 92 ? 12.758 -1.267 -5.712 1.00 92.56 92 ALA A N 1
ATOM 714 C CA . ALA A 1 92 ? 13.731 -2.350 -5.547 1.00 92.56 92 ALA A CA 1
ATOM 715 C C . ALA A 1 92 ? 13.078 -3.739 -5.514 1.00 92.56 92 ALA A C 1
ATOM 717 O O . ALA A 1 92 ? 13.615 -4.686 -6.090 1.00 92.56 92 ALA A O 1
ATOM 718 N N . LEU A 1 93 ? 11.935 -3.857 -4.839 1.00 95.06 93 LEU A N 1
ATOM 719 C CA . LEU A 1 93 ? 11.276 -5.130 -4.569 1.00 95.06 93 LEU A CA 1
ATOM 720 C C . LEU A 1 93 ? 10.207 -5.448 -5.630 1.00 95.06 93 LEU A C 1
ATOM 722 O O . LEU A 1 93 ? 9.553 -4.512 -6.099 1.00 95.06 93 LEU A O 1
ATOM 726 N N . PRO A 1 94 ? 9.993 -6.728 -5.994 1.00 96.06 94 PRO A N 1
ATOM 727 C CA . PRO A 1 94 ? 8.881 -7.132 -6.859 1.00 96.06 94 PRO A CA 1
ATOM 728 C C . PRO A 1 94 ? 7.523 -6.641 -6.347 1.00 96.06 94 PRO A C 1
ATOM 730 O O . PRO A 1 94 ? 6.732 -6.119 -7.128 1.00 96.06 94 PRO A O 1
ATOM 733 N N . GLU A 1 95 ? 7.315 -6.683 -5.029 1.00 97.56 95 GLU A N 1
ATOM 734 C CA . GLU A 1 95 ? 6.077 -6.287 -4.355 1.00 97.56 95 GLU A CA 1
ATOM 735 C C . GLU A 1 95 ? 5.694 -4.823 -4.618 1.00 97.56 95 GLU A C 1
ATOM 737 O O . GLU A 1 95 ? 4.526 -4.456 -4.517 1.00 97.56 95 GLU A O 1
ATOM 742 N N . HIS A 1 96 ? 6.662 -3.972 -4.979 1.00 96.25 96 HIS A N 1
ATOM 743 C CA . HIS A 1 96 ? 6.390 -2.582 -5.353 1.00 96.25 96 HIS A CA 1
ATOM 744 C C . HIS A 1 96 ? 5.617 -2.476 -6.675 1.00 96.25 96 HIS A C 1
ATOM 746 O O . HIS A 1 96 ? 4.945 -1.474 -6.889 1.00 96.25 96 HIS A O 1
ATOM 752 N N . LEU A 1 97 ? 5.706 -3.484 -7.549 1.00 97.19 97 LEU A N 1
ATOM 753 C CA . LEU A 1 97 ? 4.944 -3.565 -8.797 1.00 97.19 97 LEU A CA 1
ATOM 754 C C . LEU A 1 97 ? 3.763 -4.542 -8.702 1.00 97.19 97 LEU A C 1
ATOM 756 O O . LEU A 1 97 ? 2.744 -4.304 -9.344 1.00 97.19 97 LEU A O 1
ATOM 760 N N . ASP A 1 98 ? 3.838 -5.569 -7.849 1.00 98.00 98 ASP A N 1
ATOM 761 C CA . ASP A 1 98 ? 2.738 -6.531 -7.650 1.00 98.00 98 ASP A CA 1
ATOM 762 C C . ASP A 1 98 ? 1.434 -5.845 -7.201 1.00 98.00 98 ASP A C 1
ATOM 764 O O . ASP A 1 98 ? 0.343 -6.251 -7.592 1.00 98.00 98 ASP A O 1
ATOM 768 N N . VAL A 1 99 ? 1.521 -4.766 -6.410 1.00 98.12 99 VAL A N 1
ATOM 769 C CA . VAL A 1 99 ? 0.334 -3.998 -5.984 1.00 98.12 99 VAL A CA 1
ATOM 770 C C . VAL A 1 99 ? -0.447 -3.394 -7.156 1.00 98.12 99 VAL A C 1
ATOM 772 O O . VAL A 1 99 ? -1.650 -3.185 -7.034 1.00 98.12 99 VAL A O 1
ATOM 775 N N . PHE A 1 100 ? 0.198 -3.132 -8.291 1.00 98.00 100 PHE A N 1
ATOM 776 C CA . PHE A 1 100 ? -0.470 -2.627 -9.491 1.00 98.00 100 PHE A CA 1
ATOM 777 C C . PHE A 1 100 ? -1.147 -3.759 -10.263 1.00 98.00 100 PHE A C 1
ATOM 779 O O . PHE A 1 100 ? -2.319 -3.664 -10.612 1.00 98.00 100 PHE A O 1
ATOM 786 N N . GLU A 1 101 ? -0.439 -4.873 -10.448 1.00 96.12 101 GLU A N 1
ATOM 787 C CA . GLU A 1 101 ? -0.972 -6.068 -11.114 1.00 96.12 101 GLU A CA 1
ATOM 788 C C . GLU A 1 101 ? -2.180 -6.657 -10.362 1.00 96.12 101 GLU A C 1
ATOM 790 O O . GLU A 1 101 ? -3.121 -7.150 -10.983 1.00 96.12 101 GLU A O 1
ATOM 795 N N . ASN A 1 102 ? -2.199 -6.530 -9.031 1.00 96.69 102 ASN A N 1
ATOM 796 C CA . ASN A 1 102 ? -3.301 -6.976 -8.177 1.00 96.69 102 ASN A CA 1
ATOM 797 C C . ASN A 1 102 ? -4.464 -5.966 -8.069 1.00 96.69 102 ASN A C 1
ATOM 799 O O . ASN A 1 102 ? -5.436 -6.235 -7.364 1.00 96.69 102 ASN A O 1
ATOM 803 N N . GLY A 1 103 ? -4.381 -4.799 -8.719 1.00 97.00 103 GLY A N 1
ATOM 804 C CA . GLY A 1 103 ? -5.419 -3.758 -8.672 1.00 97.00 103 GLY A CA 1
ATOM 805 C C . GLY A 1 103 ? -5.489 -2.965 -7.359 1.00 97.00 103 GLY A C 1
ATOM 806 O O . GLY A 1 103 ? -6.438 -2.214 -7.135 1.00 97.00 103 GLY A O 1
ATOM 807 N N . ILE A 1 104 ? -4.490 -3.105 -6.483 1.00 98.50 104 ILE A N 1
ATOM 808 C CA . ILE A 1 104 ? -4.399 -2.358 -5.220 1.00 98.50 104 ILE A CA 1
ATOM 809 C C . ILE A 1 104 ? -3.962 -0.910 -5.486 1.00 98.50 104 ILE A C 1
ATOM 811 O O . ILE A 1 104 ? -4.461 0.021 -4.854 1.00 98.50 104 ILE A O 1
ATOM 815 N N . ALA A 1 105 ? -3.039 -0.700 -6.423 1.00 98.44 105 ALA A N 1
ATOM 816 C CA . ALA A 1 105 ? -2.512 0.608 -6.796 1.00 98.44 105 ALA A CA 1
ATOM 817 C C . ALA A 1 105 ? -2.817 0.942 -8.258 1.00 98.44 105 ALA A C 1
ATOM 819 O O . ALA A 1 105 ? -2.878 0.054 -9.101 1.00 98.44 105 ALA A O 1
ATOM 820 N N . SER A 1 106 ? -2.979 2.232 -8.553 1.00 97.69 106 SER A N 1
ATOM 821 C CA . SER A 1 106 ? -3.255 2.712 -9.915 1.00 97.69 106 SER A CA 1
ATOM 822 C C . SER A 1 106 ? -2.440 3.935 -10.327 1.00 97.69 106 SER A C 1
ATOM 824 O O . SER A 1 106 ? -2.584 4.403 -11.448 1.00 97.69 106 SER A O 1
ATOM 826 N N . LYS A 1 107 ? -1.604 4.490 -9.436 1.00 98.31 107 LYS A N 1
ATOM 827 C CA . LYS A 1 107 ? -0.690 5.599 -9.756 1.00 98.31 107 LYS A CA 1
ATOM 828 C C . LYS A 1 107 ? 0.650 5.419 -9.068 1.00 98.31 107 LYS A C 1
ATOM 830 O O . LYS A 1 107 ? 0.691 4.999 -7.909 1.00 98.31 107 LYS A O 1
ATOM 835 N N . LEU A 1 108 ? 1.725 5.800 -9.752 1.00 97.75 108 LEU A N 1
ATOM 836 C CA . LEU A 1 108 ? 3.086 5.691 -9.242 1.00 97.75 108 LEU A CA 1
ATOM 837 C C . LEU A 1 108 ? 3.894 6.969 -9.473 1.00 97.75 108 LEU A C 1
ATOM 839 O O . LEU A 1 108 ? 4.177 7.321 -10.614 1.00 97.75 108 LEU A O 1
ATOM 843 N N . ASP A 1 109 ? 4.358 7.577 -8.385 1.00 97.81 109 ASP A N 1
ATOM 844 C CA . ASP A 1 109 ? 5.408 8.595 -8.401 1.00 97.81 109 ASP A CA 1
ATOM 845 C C . ASP A 1 109 ? 6.696 7.988 -7.823 1.00 97.81 109 ASP A C 1
ATOM 847 O O . ASP A 1 109 ? 6.732 7.557 -6.663 1.00 97.81 109 ASP A O 1
ATOM 851 N N . PHE A 1 110 ? 7.774 7.959 -8.613 1.00 95.75 110 PHE A N 1
ATOM 852 C CA . PHE A 1 110 ? 9.055 7.398 -8.179 1.00 95.75 110 PHE A CA 1
ATOM 853 C C . PHE A 1 110 ? 10.281 8.146 -8.717 1.00 95.75 110 PHE A C 1
ATOM 855 O O . PHE A 1 110 ? 10.175 8.942 -9.646 1.00 95.75 110 PHE A O 1
ATOM 862 N N . SER A 1 111 ? 11.455 7.892 -8.121 1.00 94.62 111 SER A N 1
ATOM 863 C CA . SER A 1 111 ? 12.726 8.523 -8.530 1.00 94.62 111 SER A CA 1
ATOM 864 C C . SER A 1 111 ? 13.700 7.552 -9.208 1.00 94.62 111 SER A C 1
ATOM 866 O O . SER A 1 111 ? 14.325 7.895 -10.210 1.00 94.62 111 SER A O 1
ATOM 868 N N . PHE A 1 112 ? 13.818 6.317 -8.711 1.00 93.38 112 PHE A N 1
ATOM 869 C CA . PHE A 1 112 ? 14.735 5.315 -9.261 1.00 93.38 112 PHE A CA 1
ATOM 870 C C . PHE A 1 112 ? 14.077 3.934 -9.359 1.00 93.38 112 PHE A C 1
ATOM 872 O O . PHE A 1 112 ? 13.464 3.475 -8.400 1.00 93.38 112 PHE A O 1
ATOM 879 N N . SER A 1 113 ? 14.218 3.245 -10.494 1.00 90.62 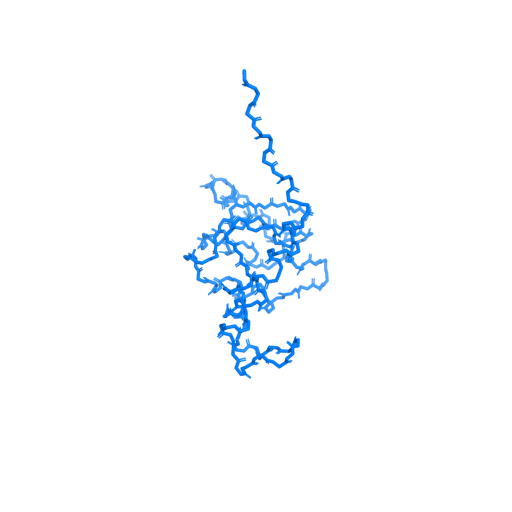113 SER A N 1
ATOM 880 C CA . SER A 1 113 ? 13.593 1.931 -10.732 1.00 90.62 113 SER A CA 1
ATOM 881 C C . SER A 1 113 ? 14.569 0.770 -10.920 1.00 90.62 113 SER A C 1
ATOM 883 O O . SER A 1 113 ? 14.108 -0.335 -11.174 1.00 90.62 113 SER A O 1
ATOM 885 N N . GLY A 1 114 ? 15.883 0.994 -10.775 1.00 85.31 114 GLY A N 1
ATOM 886 C CA . GLY A 1 114 ? 16.986 0.054 -11.048 1.00 85.31 114 GLY A CA 1
ATOM 887 C C . GLY A 1 114 ? 16.589 -1.387 -11.428 1.00 85.31 114 GLY A C 1
ATOM 888 O O . GLY A 1 114 ? 16.376 -1.641 -12.613 1.00 85.31 114 GLY A O 1
ATOM 889 N N . PRO A 1 115 ? 16.472 -2.332 -10.470 1.00 86.44 115 PRO A N 1
ATOM 890 C CA . PRO A 1 115 ? 16.166 -3.740 -10.765 1.00 86.44 115 PRO A CA 1
ATOM 891 C C . PRO A 1 115 ? 14.789 -3.992 -11.401 1.00 86.44 115 PRO A C 1
ATOM 893 O O . PRO A 1 115 ? 14.621 -4.965 -12.129 1.00 86.44 115 PRO A O 1
ATOM 896 N N . GLN A 1 116 ? 13.807 -3.132 -11.131 1.00 94.25 116 GLN A N 1
ATOM 897 C CA . GLN A 1 116 ? 12.422 -3.273 -11.591 1.00 94.25 116 GLN A CA 1
ATOM 898 C C . GLN A 1 116 ? 12.131 -2.486 -12.880 1.00 94.25 116 GLN A C 1
ATOM 900 O O . GLN A 1 116 ? 11.008 -2.521 -13.376 1.00 94.25 116 GLN A O 1
ATOM 905 N N . GLY A 1 117 ? 13.115 -1.784 -13.454 1.00 95.69 117 GLY A N 1
ATOM 906 C CA . GLY A 1 117 ? 12.898 -0.857 -14.569 1.00 95.69 117 GLY A CA 1
ATOM 907 C C . GLY A 1 117 ? 12.289 -1.508 -15.814 1.00 95.69 117 GLY A C 1
ATOM 908 O O . GLY A 1 117 ? 11.371 -0.950 -16.410 1.00 95.69 117 GLY A O 1
ATOM 909 N N . ALA A 1 118 ? 12.743 -2.712 -16.177 1.00 96.56 118 ALA A N 1
ATOM 910 C CA . ALA A 1 118 ? 12.191 -3.447 -17.316 1.00 96.56 118 ALA A CA 1
ATOM 911 C C . ALA A 1 118 ? 10.738 -3.889 -17.074 1.00 96.56 118 ALA A C 1
ATOM 913 O O . ALA A 1 118 ? 9.895 -3.730 -17.955 1.00 96.56 118 ALA A O 1
ATOM 914 N N . ARG A 1 119 ? 10.435 -4.393 -15.869 1.00 96.25 119 ARG A N 1
ATOM 915 C CA . ARG A 1 119 ? 9.076 -4.800 -15.482 1.00 96.25 119 ARG A CA 1
ATOM 916 C C . ARG A 1 119 ? 8.133 -3.599 -15.435 1.00 96.25 119 ARG A C 1
ATOM 918 O O . ARG A 1 119 ? 7.034 -3.672 -15.970 1.00 96.25 119 ARG A O 1
ATOM 925 N N . LEU A 1 120 ? 8.592 -2.469 -14.895 1.00 96.88 120 LEU A N 1
ATOM 926 C CA . LEU A 1 120 ? 7.838 -1.217 -14.910 1.00 96.88 120 LEU A CA 1
ATOM 927 C C . LEU A 1 120 ? 7.508 -0.778 -16.344 1.00 96.88 120 LEU A C 1
ATOM 929 O O . LEU A 1 120 ? 6.366 -0.433 -16.626 1.00 96.88 120 LEU A O 1
ATOM 933 N N . ALA A 1 121 ? 8.481 -0.814 -17.261 1.00 96.25 121 ALA A N 1
ATOM 934 C CA . ALA A 1 121 ? 8.248 -0.431 -18.653 1.00 96.25 121 ALA A CA 1
ATOM 935 C C . ALA A 1 121 ? 7.184 -1.313 -19.332 1.00 96.25 121 ALA A C 1
ATOM 937 O O . ALA A 1 121 ? 6.350 -0.805 -20.080 1.00 96.25 121 ALA A O 1
ATOM 938 N N . GLN A 1 122 ? 7.183 -2.619 -19.048 1.00 95.75 122 GLN A N 1
ATOM 939 C CA . GLN A 1 122 ? 6.159 -3.545 -19.544 1.00 95.75 122 GLN A CA 1
ATOM 940 C C . GLN A 1 122 ? 4.778 -3.229 -18.968 1.00 95.75 122 GLN A C 1
ATOM 942 O O . GLN A 1 122 ? 3.805 -3.190 -19.718 1.00 95.75 122 GLN A O 1
ATOM 947 N N . LEU A 1 123 ? 4.706 -2.963 -17.664 1.00 95.19 123 LEU A N 1
ATOM 948 C CA . LEU A 1 123 ? 3.459 -2.641 -16.980 1.00 95.19 123 LEU A CA 1
ATOM 949 C C . LEU A 1 123 ? 2.834 -1.348 -17.530 1.00 95.19 123 LEU A C 1
ATOM 951 O O . LEU A 1 123 ? 1.649 -1.322 -17.856 1.00 95.19 123 LEU A O 1
ATOM 955 N N . VAL A 1 124 ? 3.645 -0.306 -17.747 1.00 95.50 124 VAL A N 1
ATOM 956 C CA . VAL A 1 124 ? 3.207 0.951 -18.382 1.00 95.50 124 VAL A CA 1
ATOM 957 C C . VAL A 1 124 ? 2.728 0.715 -19.816 1.00 95.50 124 VAL A C 1
ATOM 959 O O . VAL A 1 124 ? 1.686 1.233 -20.209 1.00 95.50 124 VAL A O 1
ATOM 962 N N . ALA A 1 125 ? 3.440 -0.098 -20.604 1.00 95.62 125 ALA A N 1
ATOM 963 C CA . ALA A 1 125 ? 3.042 -0.407 -21.980 1.00 95.62 125 ALA A CA 1
ATOM 964 C C . ALA A 1 125 ? 1.682 -1.128 -22.072 1.00 95.62 125 ALA A C 1
ATOM 966 O O . ALA A 1 125 ? 1.019 -1.056 -23.106 1.00 95.62 125 ALA A O 1
ATOM 967 N N . GLN A 1 126 ? 1.263 -1.804 -21.000 1.00 94.38 126 GLN A N 1
ATOM 968 C CA . GLN A 1 126 ? -0.026 -2.491 -20.888 1.00 94.38 126 GLN A CA 1
ATOM 969 C C . GLN A 1 126 ? -1.126 -1.615 -20.259 1.00 94.38 126 GLN A C 1
ATOM 971 O O . GLN A 1 126 ? -2.266 -2.061 -20.160 1.00 94.38 126 GLN A O 1
ATOM 976 N N . GLY A 1 127 ? -0.810 -0.380 -19.849 1.00 90.50 127 GLY A N 1
ATOM 977 C CA . GLY A 1 127 ? -1.740 0.512 -19.148 1.00 90.50 127 GLY A CA 1
ATOM 978 C C . GLY A 1 127 ? -1.982 0.138 -17.681 1.00 90.50 127 GLY A C 1
ATOM 979 O O . GLY A 1 127 ? -3.034 0.469 -17.144 1.00 90.50 127 GLY A O 1
ATOM 980 N N . GLY A 1 128 ? -1.044 -0.581 -17.053 1.00 81.81 128 GLY A N 1
ATOM 981 C CA . GLY A 1 128 ? -1.140 -1.066 -15.670 1.00 81.81 128 GLY A CA 1
ATOM 982 C C . GLY A 1 128 ? -0.633 -0.099 -14.590 1.00 81.81 128 GLY A C 1
ATOM 983 O O . GLY A 1 128 ? -0.580 -0.488 -13.427 1.00 81.81 128 GLY A O 1
ATOM 984 N N . VAL A 1 129 ? -0.236 1.127 -14.958 1.00 79.62 129 VAL A N 1
ATOM 985 C CA . VAL A 1 129 ? 0.166 2.239 -14.066 1.00 79.62 129 VAL A CA 1
ATOM 986 C C . VAL A 1 129 ? -0.343 3.554 -14.640 1.00 79.62 129 VAL A C 1
ATOM 988 O O . VAL A 1 129 ? -0.377 3.657 -15.889 1.00 79.62 129 VAL A O 1
#

Foldseek 3Di:
DDDPPDDDDPCVVVVLQVQLVVQLCVQCPPQDDPPDHDLVCLQSNCLSNDAEAEADEADDDPPDGPVSNLVSLLVHDCVRAAQYAYEYAEQDDPSVLSCLVSRNHQHYDYNYYVPCVVVVVVCVVVNSD

pLDDT: mean 93.92, std 8.26, range [46.41, 98.81]

Sequence (129 aa):
MNAPAEPRLWNTRATQRVQRLERVAAELGPALRGKRVASEQVVALLNAALNPFDRVCLEGNNQKQADFLARALVQADVQRVHDLHMVQSVLALPEHLDVFENGIASKLDFSFSGPQGARLAQLVAQGGV

Radius of gyration: 17.48 Å; chains: 1; bounding box: 50×47×44 Å

Secondary structure (DSSP, 8-state):
-PPPPPPP-TTHHHHHHHHHHHHHHHHHGGG-BTTB--GGGHHHHHHHH--TT-EEE--B-SS-B-HHHHHHHTTS-TTTS-SEEEEEEE--STHHHHHHHTTSEEEEEEEE-GGGHHHHHHHHHTT--